Protein AF-A0A4Q8K4N4-F1 (afdb_monomer)

Radius of gyration: 19.59 Å; Cα contacts (8 Å, |Δi|>4): 74; chains: 1; bounding box: 40×20×51 Å

pLDDT: mean 82.98, std 14.22, range [48.41, 96.94]

Structure (mmCIF, N/CA/C/O backbone):
data_AF-A0A4Q8K4N4-F1
#
_entry.id   AF-A0A4Q8K4N4-F1
#
loop_
_atom_site.group_PDB
_atom_site.id
_atom_site.type_symbol
_atom_site.label_atom_id
_atom_site.label_alt_id
_atom_site.label_comp_id
_atom_site.label_asym_id
_atom_site.label_entity_id
_atom_site.label_seq_id
_atom_site.pdbx_PDB_ins_code
_atom_site.Cartn_x
_atom_site.Cartn_y
_atom_site.Cartn_z
_atom_site.occupancy
_atom_site.B_iso_or_equiv
_atom_site.auth_seq_id
_atom_site.auth_comp_id
_atom_site.auth_asym_id
_atom_site.auth_atom_id
_atom_site.pdbx_PDB_model_num
ATOM 1 N N . MET A 1 1 ? 20.300 13.551 -42.913 1.00 57.12 1 MET A N 1
ATOM 2 C CA . MET A 1 1 ? 19.984 12.811 -41.668 1.00 57.12 1 MET A CA 1
ATOM 3 C C . MET A 1 1 ? 20.641 11.444 -41.738 1.00 57.12 1 MET A C 1
ATOM 5 O O . MET A 1 1 ? 20.380 10.710 -42.682 1.00 57.12 1 MET A O 1
ATOM 9 N N . ASN A 1 2 ? 21.542 11.134 -40.808 1.00 73.75 2 ASN A N 1
ATOM 10 C CA . ASN A 1 2 ? 22.260 9.861 -40.790 1.00 73.75 2 ASN A CA 1
ATOM 11 C C . ASN A 1 2 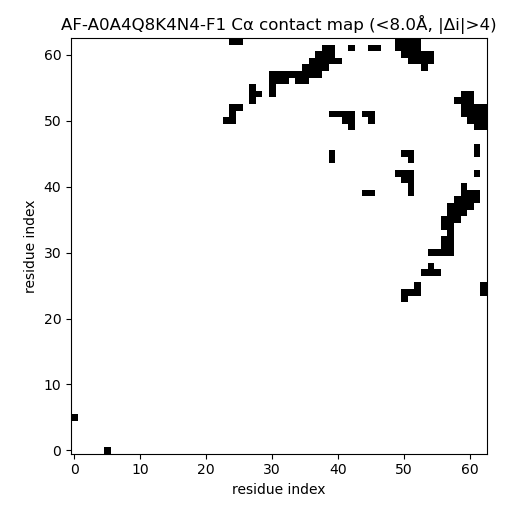? 21.373 8.773 -40.154 1.00 73.75 2 ASN A C 1
ATOM 13 O O . ASN A 1 2 ? 20.753 9.022 -39.120 1.00 73.75 2 ASN A O 1
ATOM 17 N N . LYS A 1 3 ? 21.319 7.570 -40.744 1.00 72.62 3 LYS A N 1
ATOM 18 C CA . LYS A 1 3 ? 20.556 6.422 -40.209 1.00 72.62 3 LYS A CA 1
ATOM 19 C C . LYS A 1 3 ? 20.930 6.116 -38.752 1.00 72.62 3 LYS A C 1
ATOM 21 O O . LYS A 1 3 ? 20.054 5.792 -37.958 1.00 72.62 3 LYS A O 1
ATOM 26 N N . ALA A 1 4 ? 22.200 6.311 -38.386 1.00 73.88 4 ALA A N 1
ATOM 27 C CA . ALA A 1 4 ? 22.669 6.158 -37.009 1.00 73.88 4 ALA A CA 1
ATOM 28 C C . ALA A 1 4 ? 22.033 7.178 -36.045 1.00 73.88 4 ALA A C 1
ATOM 30 O O . ALA A 1 4 ? 21.676 6.826 -34.927 1.00 73.88 4 ALA A O 1
ATOM 31 N N . THR A 1 5 ? 21.821 8.423 -36.485 1.00 77.50 5 THR A N 1
ATOM 32 C CA . THR A 1 5 ? 21.177 9.469 -35.671 1.00 77.50 5 THR A CA 1
ATOM 33 C C . THR A 1 5 ? 19.716 9.135 -35.381 1.00 77.50 5 THR A C 1
ATOM 35 O O . THR A 1 5 ? 19.252 9.335 -34.263 1.00 77.50 5 THR A O 1
ATOM 38 N N . VAL A 1 6 ? 19.002 8.585 -36.368 1.00 78.69 6 VAL A N 1
ATOM 39 C CA . VAL A 1 6 ? 17.607 8.148 -36.197 1.00 78.69 6 VAL A CA 1
ATOM 40 C C . VAL A 1 6 ? 17.525 6.991 -35.200 1.00 78.69 6 VAL A C 1
ATOM 42 O O . VAL A 1 6 ? 16.669 7.006 -34.321 1.00 78.69 6 VAL A O 1
ATOM 45 N N . LEU A 1 7 ? 18.450 6.029 -35.284 1.00 78.38 7 LEU A N 1
ATOM 46 C CA . LEU A 1 7 ? 18.486 4.878 -34.380 1.00 78.38 7 LEU A CA 1
ATOM 47 C C . 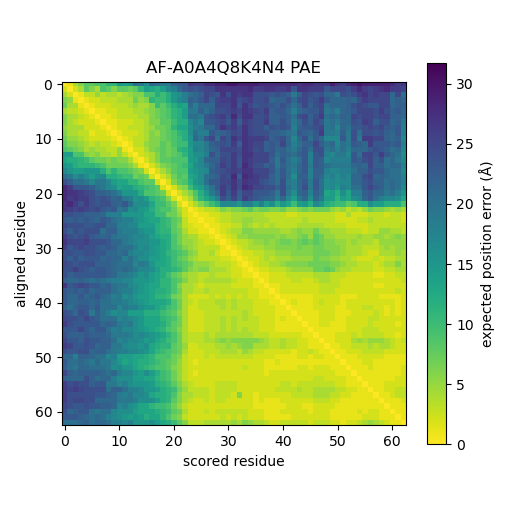LEU A 1 7 ? 18.705 5.297 -32.915 1.00 78.38 7 LEU A C 1
ATOM 49 O O . LEU A 1 7 ? 18.010 4.819 -32.022 1.00 78.38 7 LEU A O 1
ATOM 53 N N . VAL A 1 8 ? 19.632 6.230 -32.674 1.00 81.50 8 VAL A N 1
ATOM 54 C CA . VAL A 1 8 ? 19.941 6.739 -31.326 1.00 81.50 8 VAL A CA 1
ATOM 55 C C . VAL A 1 8 ? 18.738 7.456 -30.707 1.00 81.50 8 VAL A C 1
ATOM 57 O O . VAL A 1 8 ? 18.434 7.238 -29.536 1.00 81.50 8 VAL A O 1
ATOM 60 N N . LEU A 1 9 ? 18.016 8.265 -31.488 1.00 77.94 9 LEU A N 1
ATOM 61 C CA . LEU A 1 9 ? 16.822 8.975 -31.015 1.00 77.94 9 LEU A CA 1
ATOM 62 C C . LEU A 1 9 ? 15.696 8.014 -30.605 1.00 77.94 9 LEU A C 1
ATOM 64 O O . LEU A 1 9 ? 15.085 8.206 -29.556 1.00 77.94 9 LEU A O 1
ATOM 68 N N . VAL A 1 10 ? 15.453 6.956 -31.385 1.00 81.12 10 VAL A N 1
ATOM 69 C CA . VAL A 1 10 ? 14.436 5.938 -31.061 1.00 81.12 10 VAL A CA 1
ATOM 70 C C . VAL A 1 10 ? 14.796 5.181 -29.778 1.00 81.12 10 VAL A C 1
ATOM 72 O O . VAL A 1 10 ? 13.930 4.981 -28.926 1.00 81.12 10 VAL A O 1
ATOM 75 N N . CYS A 1 11 ? 16.070 4.822 -29.589 1.00 75.88 11 CYS A N 1
ATOM 76 C CA . CYS A 1 11 ? 16.529 4.162 -28.363 1.00 75.88 1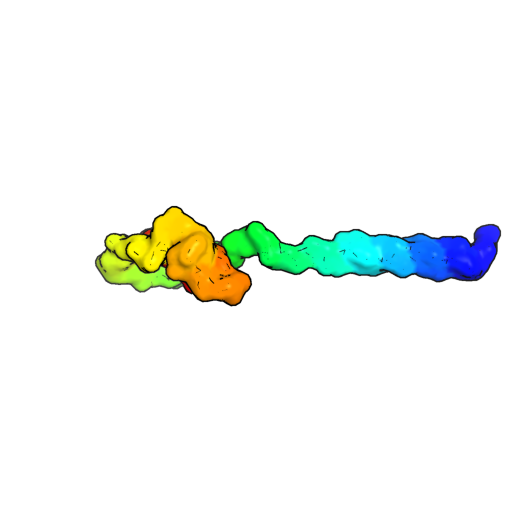1 CYS A CA 1
ATOM 77 C C . CYS A 1 11 ? 16.353 5.045 -27.120 1.00 75.88 11 CYS A C 1
ATOM 79 O O . CYS A 1 11 ? 15.886 4.565 -26.090 1.00 75.88 11 CYS A O 1
ATOM 81 N N . MET A 1 12 ? 16.677 6.338 -27.209 1.00 72.88 12 MET A N 1
ATOM 82 C CA . MET A 1 12 ? 16.507 7.264 -26.083 1.00 72.88 12 MET A CA 1
ATOM 83 C C . MET A 1 12 ? 15.034 7.441 -25.692 1.00 72.88 12 MET A C 1
ATOM 85 O O . MET A 1 12 ? 14.710 7.444 -24.506 1.00 72.88 12 MET A O 1
ATOM 89 N N . LEU A 1 13 ? 14.125 7.522 -26.667 1.00 66.94 13 LEU A N 1
ATOM 90 C CA . LEU A 1 13 ? 12.684 7.609 -26.404 1.00 66.94 13 LEU A CA 1
ATOM 91 C C . LEU A 1 13 ? 12.132 6.328 -25.755 1.00 66.94 13 LEU A C 1
ATOM 93 O O . LEU A 1 13 ? 11.304 6.410 -24.847 1.00 66.94 13 LEU A O 1
ATOM 97 N N . ALA A 1 14 ? 12.637 5.154 -26.148 1.00 63.22 14 ALA A N 1
ATOM 98 C CA . ALA A 1 14 ? 12.275 3.886 -25.515 1.00 63.22 14 ALA A CA 1
ATOM 99 C C . ALA A 1 14 ? 12.706 3.822 -24.036 1.00 63.22 14 ALA A C 1
ATOM 101 O O . ALA A 1 14 ? 11.944 3.330 -23.205 1.00 63.22 14 ALA A O 1
ATOM 102 N N . ILE A 1 15 ? 13.875 4.373 -23.683 1.00 61.34 15 ILE A N 1
ATOM 103 C CA . ILE A 1 15 ? 14.350 4.452 -22.287 1.00 61.34 15 ILE A CA 1
ATOM 104 C C . ILE A 1 15 ? 13.439 5.361 -21.445 1.00 61.34 15 ILE A C 1
ATOM 106 O O . ILE A 1 15 ? 13.109 5.021 -20.310 1.00 61.34 15 ILE A O 1
ATOM 110 N N . ILE A 1 16 ? 12.986 6.489 -22.004 1.00 59.69 16 ILE A N 1
ATOM 111 C CA . ILE A 1 16 ? 12.107 7.440 -21.302 1.00 59.69 16 ILE A CA 1
ATOM 112 C C . ILE A 1 16 ? 10.736 6.811 -21.001 1.00 59.69 16 ILE A C 1
ATOM 114 O O . ILE A 1 16 ? 10.189 7.025 -19.923 1.00 59.69 16 ILE A O 1
ATOM 118 N N . HIS A 1 17 ? 10.194 5.993 -21.908 1.00 54.69 17 HIS A N 1
ATOM 119 C CA . HIS A 1 17 ? 8.898 5.332 -21.706 1.00 54.69 17 HIS A CA 1
ATOM 120 C C . HIS A 1 17 ? 8.963 4.141 -20.732 1.00 54.69 17 HIS A C 1
ATOM 122 O O . HIS A 1 17 ? 7.943 3.765 -20.154 1.00 54.69 17 HIS A O 1
ATOM 128 N N . HIS A 1 18 ? 10.145 3.558 -20.515 1.00 49.56 18 HIS A N 1
ATOM 129 C CA . HIS A 1 18 ? 10.324 2.392 -19.643 1.00 49.56 18 HIS A CA 1
ATOM 130 C C . HIS A 1 18 ? 10.459 2.748 -18.150 1.00 49.56 18 HIS A C 1
ATOM 132 O O . HIS A 1 18 ? 10.439 1.856 -17.303 1.00 49.56 18 HIS A O 1
ATOM 138 N N . SER A 1 19 ? 10.597 4.034 -17.802 1.00 48.41 19 SER A N 1
ATOM 139 C CA . SER A 1 19 ? 10.821 4.479 -16.416 1.00 48.41 19 SER A CA 1
ATOM 140 C C . SER A 1 19 ? 9.545 4.631 -15.581 1.00 48.41 19 SER A C 1
ATOM 142 O O . SER A 1 19 ? 9.623 4.951 -14.398 1.00 48.41 19 SER A O 1
ATOM 144 N N . THR A 1 20 ? 8.368 4.314 -16.129 1.00 52.34 20 THR A N 1
ATOM 145 C CA . THR A 1 20 ? 7.124 4.202 -15.343 1.00 52.34 20 THR A CA 1
ATOM 146 C C . THR A 1 20 ? 7.037 2.857 -14.607 1.00 52.34 20 THR A C 1
ATOM 148 O O . THR A 1 20 ? 5.983 2.240 -14.472 1.00 52.34 20 THR A O 1
ATOM 151 N N . GLY A 1 21 ? 8.169 2.384 -14.086 1.00 52.00 21 GLY A N 1
ATOM 152 C CA . GLY A 1 21 ? 8.190 1.352 -13.062 1.00 52.00 21 GLY A CA 1
ATOM 153 C C . GLY A 1 21 ? 7.596 1.926 -11.780 1.00 52.00 21 GLY A C 1
ATOM 154 O O . GLY A 1 21 ? 8.253 2.685 -11.086 1.00 52.00 21 GLY A O 1
ATOM 155 N N . LYS A 1 22 ? 6.321 1.627 -11.534 1.00 57.44 22 LYS A N 1
ATOM 156 C CA . LYS A 1 22 ? 5.604 1.564 -10.246 1.00 57.44 22 LYS A CA 1
ATOM 157 C C . LYS A 1 22 ? 6.333 2.114 -8.997 1.00 57.44 22 LYS A C 1
ATOM 159 O O . LYS A 1 22 ? 6.870 1.341 -8.216 1.00 57.44 22 LYS A O 1
ATOM 164 N N . HIS A 1 23 ? 6.269 3.422 -8.747 1.00 68.44 23 HIS A N 1
ATOM 165 C CA . HIS A 1 23 ? 6.643 4.005 -7.439 1.00 68.44 23 HIS A CA 1
ATOM 166 C C . HIS A 1 23 ? 5.445 4.603 -6.680 1.00 68.44 23 HIS A C 1
ATOM 168 O O . HIS A 1 23 ? 5.625 5.337 -5.714 1.00 68.44 23 HIS A O 1
ATOM 174 N N . GLY A 1 24 ? 4.21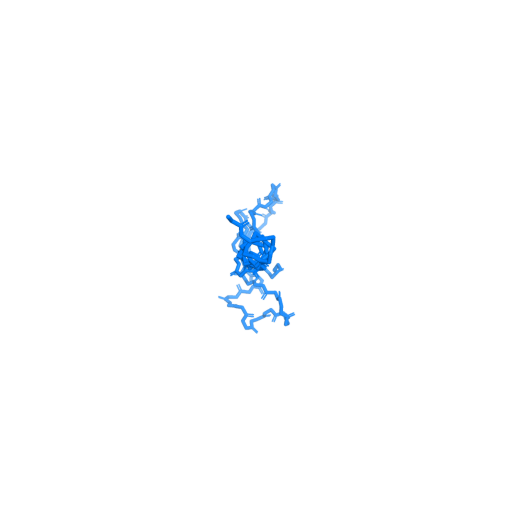6 4.323 -7.120 1.00 80.81 24 GLY A N 1
ATOM 175 C CA . GLY A 1 24 ? 2.998 4.842 -6.503 1.00 80.81 24 GLY A CA 1
ATOM 176 C C . GLY A 1 24 ? 2.003 3.734 -6.196 1.00 80.81 24 GLY A C 1
ATOM 177 O O . GLY A 1 24 ? 2.058 2.658 -6.795 1.00 80.81 24 GLY A O 1
ATOM 178 N N . CYS A 1 25 ? 1.089 4.019 -5.272 1.00 89.50 25 CYS A N 1
ATOM 179 C CA . CYS A 1 25 ? -0.024 3.132 -4.975 1.00 89.50 25 CYS A CA 1
ATOM 180 C C . CYS A 1 25 ? -0.841 2.840 -6.239 1.00 89.50 25 CYS A C 1
ATOM 182 O O . CYS A 1 25 ? -1.059 3.753 -7.046 1.00 89.50 25 CYS A O 1
ATOM 184 N N . PRO A 1 26 ? -1.306 1.592 -6.427 1.00 88.56 26 PRO A N 1
ATOM 185 C CA . PRO A 1 26 ? -2.268 1.313 -7.477 1.00 88.56 26 PRO A CA 1
ATOM 186 C C . PRO A 1 26 ? -3.546 2.136 -7.238 1.00 88.56 26 PRO A C 1
ATOM 188 O O . PRO A 1 26 ? -3.818 2.535 -6.100 1.00 88.56 26 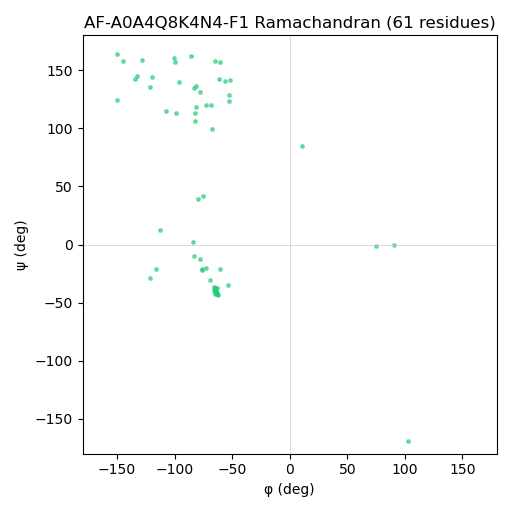PRO A O 1
ATOM 191 N N . PRO A 1 27 ? -4.345 2.390 -8.287 1.00 88.62 27 PRO A N 1
ATOM 192 C CA . PRO A 1 27 ? -5.679 2.940 -8.111 1.00 88.62 27 PRO A CA 1
ATOM 193 C C . PRO A 1 27 ? -6.467 2.103 -7.093 1.00 88.62 27 PRO A C 1
ATOM 195 O O . PRO A 1 27 ? -6.332 0.876 -7.098 1.00 88.62 27 PRO A O 1
ATOM 198 N N . PRO A 1 28 ? -7.274 2.737 -6.231 1.00 86.00 28 PRO A N 1
ATOM 199 C CA . PRO A 1 28 ? -8.098 2.004 -5.285 1.00 86.00 28 PRO A CA 1
ATOM 200 C C . PRO A 1 28 ? -9.097 1.105 -6.017 1.00 86.00 28 PRO A C 1
ATOM 202 O O . PRO A 1 28 ? -9.653 1.475 -7.054 1.00 86.00 28 PRO A O 1
ATOM 205 N N . ASP A 1 29 ? -9.325 -0.078 -5.457 1.00 86.69 29 ASP A N 1
ATOM 206 C CA . ASP A 1 29 ? -10.290 -1.040 -5.984 1.00 86.69 29 ASP A CA 1
ATOM 207 C C . ASP A 1 29 ? -11.695 -0.739 -5.436 1.00 86.69 29 ASP A C 1
ATOM 209 O O . ASP A 1 29 ? -11.847 -0.124 -4.381 1.00 86.69 29 ASP A O 1
ATOM 213 N N . ASN A 1 30 ? -12.742 -1.266 -6.079 1.00 89.06 30 ASN A N 1
ATOM 214 C CA . ASN A 1 30 ? -14.133 -1.165 -5.602 1.00 89.06 30 ASN A CA 1
ATOM 215 C C . ASN A 1 30 ? -14.425 -2.118 -4.422 1.00 89.06 30 ASN A C 1
ATOM 217 O O . ASN A 1 30 ? -15.446 -2.809 -4.394 1.00 89.06 30 ASN A O 1
ATOM 221 N N . LYS A 1 31 ? -13.496 -2.218 -3.471 1.00 87.62 31 LYS A N 1
ATOM 222 C CA . LYS A 1 31 ? -13.614 -3.080 -2.296 1.00 87.62 31 LYS A CA 1
ATOM 223 C C . LYS A 1 31 ? -14.535 -2.413 -1.274 1.00 87.62 31 LYS A C 1
ATOM 225 O O . LYS A 1 31 ? -14.347 -1.255 -0.928 1.00 87.62 31 LYS A O 1
ATOM 230 N N . VAL A 1 32 ? -15.501 -3.169 -0.760 1.00 89.38 32 VAL A N 1
ATOM 231 C CA . VAL A 1 32 ? -16.355 -2.746 0.356 1.00 89.38 32 VAL A CA 1
ATOM 232 C C . VAL A 1 32 ? -15.928 -3.529 1.586 1.00 89.38 32 VAL A C 1
ATOM 234 O O . VAL A 1 32 ? -16.052 -4.753 1.616 1.00 89.38 32 VAL A O 1
ATOM 237 N N . CYS A 1 33 ? -15.406 -2.832 2.590 1.00 89.94 33 CYS A N 1
ATOM 238 C CA . CYS A 1 33 ? -15.041 -3.443 3.860 1.00 89.94 33 CYS A CA 1
ATOM 239 C C . CYS A 1 33 ? -16.157 -3.267 4.883 1.00 89.94 33 CYS A C 1
ATOM 241 O O . CYS A 1 33 ? -16.779 -2.213 4.975 1.00 89.94 33 CYS A O 1
ATOM 243 N N . PHE A 1 34 ? -16.398 -4.318 5.668 1.00 92.31 34 PHE A N 1
ATOM 244 C CA . PHE A 1 34 ? -17.340 -4.268 6.786 1.00 92.31 34 PHE A CA 1
ATOM 245 C C . PHE A 1 34 ? -16.820 -3.384 7.929 1.00 92.31 34 PHE A C 1
ATOM 247 O O . PHE A 1 34 ? -17.598 -2.758 8.642 1.00 92.31 34 PHE A O 1
ATOM 254 N N . GLN A 1 35 ? -15.498 -3.324 8.087 1.00 91.62 35 GLN A N 1
ATOM 255 C CA . GLN A 1 35 ? -14.826 -2.526 9.099 1.00 91.62 35 GLN A CA 1
ATOM 256 C C . GLN A 1 35 ? -13.659 -1.769 8.473 1.00 91.62 35 GLN A C 1
ATOM 258 O O . GLN A 1 35 ? -12.953 -2.302 7.617 1.00 91.62 35 GLN A O 1
ATOM 263 N N . TYR A 1 36 ? -13.467 -0.535 8.930 1.00 94.69 36 TYR A N 1
ATOM 264 C CA . TYR A 1 36 ? -12.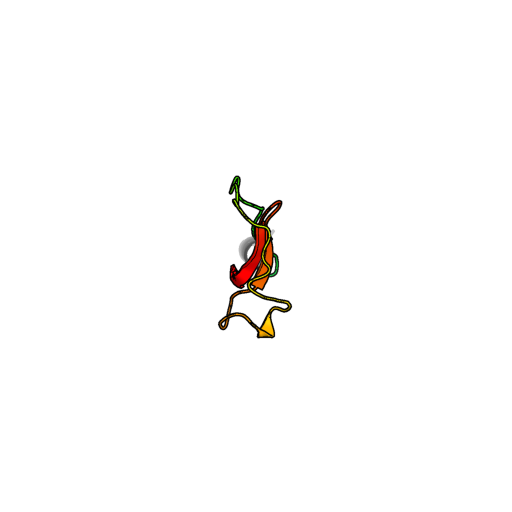296 0.264 8.608 1.00 94.69 36 TYR A CA 1
ATOM 265 C C . TYR A 1 36 ? -11.142 -0.151 9.526 1.00 94.69 36 TYR A C 1
ATOM 267 O O . TYR A 1 36 ? -11.263 -0.036 10.749 1.00 94.69 36 TYR A O 1
ATOM 275 N N . TYR A 1 37 ? -10.051 -0.653 8.952 1.00 94.94 37 TYR A N 1
ATOM 276 C CA . TYR A 1 37 ? -8.894 -1.139 9.695 1.00 94.94 37 TYR A CA 1
ATOM 277 C C . TYR A 1 37 ? -7.599 -0.965 8.894 1.00 94.94 37 TYR A C 1
ATOM 279 O O . TYR A 1 37 ? -7.465 -1.476 7.784 1.00 94.94 37 TYR A O 1
ATOM 287 N N . ASP A 1 38 ? -6.624 -0.281 9.486 1.00 96.31 38 ASP A N 1
ATOM 288 C CA . ASP A 1 38 ? -5.306 -0.088 8.887 1.00 96.31 38 ASP A CA 1
ATOM 289 C C . ASP A 1 38 ? -4.414 -1.318 9.143 1.00 96.31 38 ASP A C 1
ATOM 291 O O . ASP A 1 38 ? -4.040 -1.601 10.281 1.00 96.31 38 ASP A O 1
ATOM 295 N N . GLN A 1 39 ? -4.061 -2.053 8.081 1.00 94.69 39 GLN A N 1
ATOM 296 C CA . GLN A 1 39 ? -3.106 -3.174 8.136 1.00 94.6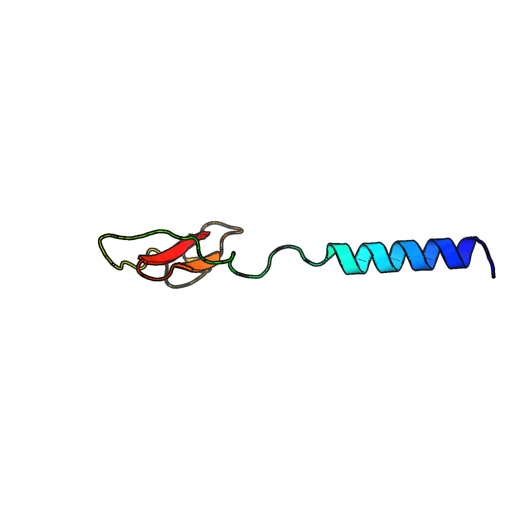9 39 GLN A CA 1
ATOM 297 C C . GLN A 1 39 ? -1.649 -2.705 8.223 1.00 94.69 39 GLN A C 1
ATOM 299 O O . GLN A 1 39 ? -0.778 -3.465 8.639 1.00 94.69 39 GLN A O 1
ATOM 304 N N . CYS A 1 40 ? -1.378 -1.475 7.799 1.00 96.94 40 CYS A N 1
ATOM 305 C CA . CYS A 1 40 ? -0.058 -0.864 7.803 1.00 96.94 40 CYS A CA 1
ATOM 306 C C . CYS A 1 40 ? -0.181 0.633 8.102 1.00 96.94 40 CYS A C 1
ATOM 308 O O . CYS A 1 40 ? -1.230 1.238 7.887 1.00 96.94 40 CYS A O 1
ATOM 310 N N . THR A 1 41 ? 0.901 1.239 8.578 1.00 96.50 41 THR A N 1
ATOM 311 C CA . THR A 1 41 ? 1.004 2.692 8.803 1.00 96.50 41 THR A CA 1
ATOM 312 C C . THR A 1 41 ? 2.060 3.340 7.913 1.00 96.50 41 THR A C 1
ATOM 314 O O . THR A 1 41 ? 2.019 4.542 7.655 1.00 96.50 41 THR A O 1
ATOM 317 N N . SER A 1 42 ? 3.006 2.543 7.419 1.00 95.31 42 SER A N 1
ATOM 318 C CA . SER A 1 42 ? 4.087 2.973 6.546 1.00 95.31 42 SER A CA 1
ATOM 319 C C . SER A 1 42 ? 4.526 1.845 5.612 1.00 95.31 42 SER A C 1
ATOM 321 O O . SER A 1 42 ? 4.259 0.670 5.858 1.00 95.31 42 SER A O 1
ATOM 323 N N . ASN A 1 43 ? 5.265 2.182 4.551 1.00 94.19 43 ASN A N 1
ATOM 324 C CA . ASN A 1 43 ? 5.826 1.182 3.631 1.00 94.19 43 ASN A CA 1
ATOM 325 C C . ASN A 1 43 ? 6.786 0.199 4.326 1.00 94.19 43 ASN A C 1
ATOM 327 O O . ASN A 1 43 ? 7.012 -0.887 3.806 1.00 94.19 43 ASN A O 1
ATOM 331 N N . ALA A 1 44 ? 7.349 0.569 5.483 1.00 94.81 44 ALA A N 1
ATOM 332 C CA . ALA A 1 44 ? 8.238 -0.294 6.257 1.00 94.81 44 ALA A CA 1
ATOM 333 C C . ALA A 1 44 ? 7.493 -1.446 6.951 1.00 94.81 44 ALA A C 1
ATOM 335 O O . ALA A 1 44 ? 8.115 -2.451 7.284 1.00 94.81 44 ALA A O 1
ATOM 336 N N . ASP A 1 45 ? 6.176 -1.313 7.132 1.00 96.94 45 ASP A N 1
ATOM 337 C CA . ASP A 1 45 ? 5.330 -2.370 7.693 1.00 96.94 45 ASP A CA 1
ATOM 338 C C . ASP A 1 45 ? 5.012 -3.460 6.651 1.00 96.94 45 ASP A C 1
ATOM 340 O O . ASP A 1 45 ? 4.514 -4.531 6.993 1.00 96.94 45 ASP A O 1
ATOM 344 N N . CYS A 1 46 ? 5.294 -3.192 5.371 1.00 94.81 46 CYS A N 1
ATOM 345 C CA . CYS A 1 46 ? 4.991 -4.074 4.254 1.00 94.81 46 CYS A CA 1
ATOM 346 C C . CYS A 1 46 ? 6.220 -4.864 3.784 1.00 94.81 46 CYS A C 1
ATOM 348 O O . CYS A 1 46 ? 7.371 -4.500 4.028 1.00 94.81 46 CYS A O 1
ATOM 350 N N . SER A 1 47 ? 5.976 -5.963 3.064 1.00 94.81 47 SER A N 1
ATOM 351 C CA . SER A 1 47 ? 7.059 -6.765 2.487 1.00 94.81 47 SER A CA 1
ATOM 352 C C . SER A 1 47 ? 7.835 -5.981 1.423 1.00 94.81 47 SER A C 1
ATOM 354 O O . SER A 1 47 ? 7.319 -5.043 0.814 1.00 94.81 47 SER A O 1
ATOM 356 N N . ALA A 1 48 ? 9.079 -6.390 1.160 1.00 89.25 48 ALA A N 1
ATOM 357 C CA . ALA A 1 48 ? 9.927 -5.747 0.160 1.00 89.25 48 ALA A CA 1
ATOM 358 C C . ALA A 1 48 ? 9.215 -5.644 -1.204 1.00 89.25 48 ALA A C 1
ATOM 360 O O . ALA A 1 48 ? 8.796 -6.649 -1.776 1.00 89.25 48 ALA A O 1
ATOM 361 N N . GLY A 1 49 ? 9.103 -4.418 -1.719 1.00 86.38 49 GLY A N 1
ATOM 362 C CA . GLY A 1 49 ? 8.438 -4.122 -2.991 1.00 86.38 49 GLY A CA 1
ATOM 363 C C . GLY A 1 49 ? 6.944 -3.803 -2.890 1.00 86.38 49 GLY A C 1
ATOM 364 O O . GLY A 1 49 ? 6.345 -3.510 -3.922 1.00 86.38 49 GLY A O 1
ATOM 365 N N . GLN A 1 50 ? 6.361 -3.821 -1.688 1.00 91.88 50 GLN A N 1
ATOM 366 C CA . GLN A 1 50 ? 4.990 -3.375 -1.444 1.00 91.88 50 GLN A CA 1
ATOM 367 C C . GLN A 1 50 ? 4.938 -1.954 -0.880 1.00 91.88 50 GLN A C 1
ATOM 369 O O . GLN A 1 50 ? 5.892 -1.469 -0.263 1.00 91.88 50 GLN A O 1
ATOM 374 N N . LEU A 1 51 ? 3.797 -1.297 -1.073 1.00 93.69 51 LEU A N 1
ATOM 375 C CA . LEU A 1 51 ? 3.516 0.035 -0.540 1.00 93.69 51 LEU A CA 1
ATOM 376 C C . LEU A 1 51 ? 2.302 -0.009 0.387 1.00 93.69 51 LEU A C 1
ATOM 378 O O . LEU A 1 51 ? 1.342 -0.735 0.133 1.00 93.69 51 LEU A O 1
ATOM 382 N N . CYS A 1 52 ? 2.338 0.7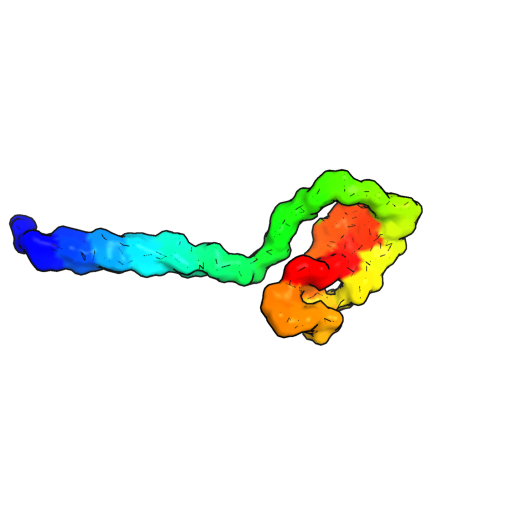95 1.446 1.00 95.62 52 CYS A N 1
ATOM 383 C CA . CYS A 1 52 ? 1.204 0.980 2.335 1.00 95.62 52 CYS A CA 1
ATOM 384 C C . CYS A 1 52 ? 0.247 2.009 1.726 1.00 95.62 52 CYS A C 1
ATOM 386 O O . CYS A 1 52 ? 0.541 3.206 1.682 1.00 95.62 52 CYS A O 1
ATOM 388 N N . CYS A 1 53 ? -0.881 1.530 1.210 1.00 95.19 53 CYS A N 1
ATOM 389 C CA . CYS A 1 53 ? -1.774 2.298 0.352 1.00 95.19 53 CYS A CA 1
ATOM 390 C C . CYS A 1 53 ? -3.176 2.401 0.939 1.00 95.19 53 CYS A C 1
ATOM 392 O O . CYS A 1 53 ? -3.742 1.405 1.380 1.00 95.19 53 CYS A O 1
ATOM 394 N N . LEU A 1 54 ? -3.764 3.597 0.895 1.00 94.19 54 LEU A N 1
ATOM 395 C CA . LEU A 1 54 ? -5.134 3.820 1.347 1.00 94.19 54 LEU A CA 1
ATOM 396 C C . LEU A 1 54 ? -6.134 3.126 0.412 1.00 94.19 54 LEU A C 1
ATOM 398 O O . LEU A 1 54 ? -6.239 3.474 -0.765 1.00 94.19 54 LEU A O 1
ATOM 402 N N . GLN A 1 55 ? -6.914 2.203 0.964 1.00 94.44 55 GLN A N 1
ATOM 403 C CA . GLN A 1 55 ? -8.097 1.631 0.342 1.00 94.44 55 GLN A CA 1
ATOM 404 C C . GLN A 1 55 ? -9.347 2.350 0.894 1.00 94.44 55 GLN A C 1
ATOM 406 O O . GLN A 1 55 ? -9.656 2.232 2.087 1.00 94.44 55 GLN A O 1
ATOM 411 N N . PRO A 1 56 ? -10.084 3.111 0.063 1.00 92.12 56 PRO A N 1
ATOM 412 C CA . PRO A 1 56 ? -11.270 3.849 0.484 1.00 92.12 56 PRO A CA 1
ATOM 413 C C . PRO A 1 56 ? -12.288 2.954 1.197 1.00 92.12 56 PRO A C 1
ATOM 415 O O . PRO A 1 56 ? -12.658 1.896 0.699 1.00 92.12 56 PRO A O 1
ATOM 418 N N . GLY A 1 57 ? -12.732 3.375 2.384 1.00 92.62 57 GLY A N 1
ATOM 419 C CA . GLY A 1 57 ? -13.691 2.623 3.203 1.00 92.62 57 GLY A CA 1
ATOM 420 C C . GLY A 1 57 ? -13.118 1.396 3.925 1.00 92.62 57 GLY A C 1
ATOM 421 O O . GLY A 1 57 ? -13.847 0.755 4.676 1.00 92.62 57 GLY A O 1
ATOM 422 N N . CYS A 1 58 ? -11.833 1.090 3.738 1.00 93.94 58 CYS A N 1
ATOM 423 C CA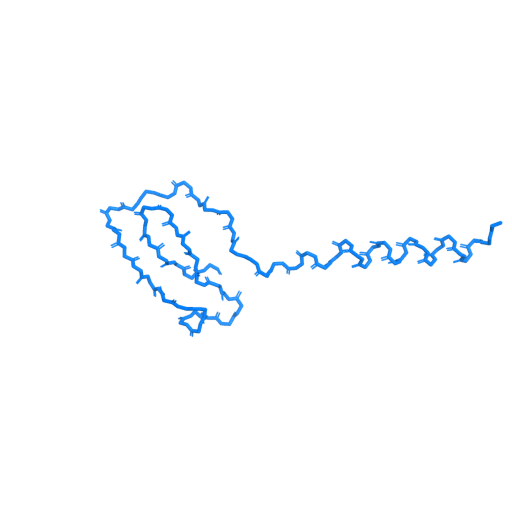 . CYS A 1 58 ? -11.174 -0.091 4.294 1.00 93.94 58 CYS A CA 1
ATOM 424 C C . CYS A 1 58 ? -9.982 0.236 5.199 1.00 93.94 58 CYS A C 1
ATOM 426 O O . CYS A 1 58 ? -9.727 -0.540 6.111 1.00 93.94 58 CYS A O 1
ATOM 428 N N . GLY A 1 59 ? -9.287 1.357 4.982 1.00 95.00 59 GLY A N 1
ATOM 429 C CA . GLY A 1 59 ? -8.030 1.683 5.668 1.00 95.00 59 GLY A CA 1
ATOM 430 C C . GLY A 1 59 ? -6.810 1.442 4.784 1.00 95.00 59 GLY A C 1
ATOM 431 O O . GLY A 1 59 ? -6.940 1.258 3.575 1.00 95.00 59 GLY A O 1
ATOM 432 N N . HIS A 1 60 ? -5.617 1.489 5.362 1.00 96.31 60 HIS A N 1
ATOM 433 C CA . HIS A 1 60 ? -4.364 1.263 4.649 1.00 96.31 60 HIS A CA 1
ATOM 434 C C . HIS A 1 60 ? -4.040 -0.229 4.518 1.00 96.31 60 HIS A C 1
ATOM 436 O O . HIS A 1 60 ? -4.138 -0.990 5.480 1.00 96.31 60 HIS A O 1
ATOM 442 N N . GLU A 1 61 ? -3.624 -0.648 3.325 1.00 94.62 61 GLU A N 1
ATOM 443 C CA . GLU A 1 61 ? -3.285 -2.032 2.993 1.00 94.62 61 GLU A CA 1
ATOM 444 C C . GLU A 1 61 ? -1.942 -2.100 2.255 1.00 94.62 61 GLU A C 1
ATOM 446 O O . GLU A 1 61 ? -1.632 -1.231 1.439 1.00 94.62 61 GLU A O 1
ATOM 451 N N . CYS A 1 62 ? -1.165 -3.157 2.498 1.00 93.50 62 CYS A N 1
ATOM 452 C CA . CYS A 1 62 ? 0.039 -3.440 1.720 1.00 93.50 62 CYS A CA 1
ATOM 453 C C . CYS A 1 62 ? -0.346 -3.944 0.324 1.00 93.50 62 CYS A C 1
ATOM 455 O O . CYS A 1 62 ? -1.016 -4.974 0.194 1.00 93.50 62 CYS A O 1
ATOM 457 N N . LYS A 1 63 ? 0.075 -3.219 -0.711 1.00 88.81 63 LYS A N 1
ATOM 458 C CA . LYS A 1 63 ? -0.210 -3.513 -2.121 1.00 88.81 63 LYS A CA 1
ATOM 459 C C . LYS A 1 63 ? 1.077 -3.780 -2.887 1.00 88.81 63 LYS A C 1
ATOM 461 O O . LYS A 1 63 ? 2.057 -3.035 -2.666 1.00 88.81 63 LYS A O 1
#

Secondary structure (DSSP, 8-state):
--HHHHHHHHHHHHHHHTT----SPPPPP----SS---S-SSGGGSPTT--EEEETTTEEEE-

Solvent-accessible surface area (backbone atoms only — not comparable to full-atom values): 3947 Å² total; per-residue (Å²): 135,58,72,68,59,56,53,52,52,55,51,53,53,52,56,65,68,63,65,77,65,80,88,66,72,74,83,69,70,97,60,83,47,97,58,71,51,65,78,33,92,40,45,84,72,32,60,94,93,31,39,48,29,74,34,69,67,28,35,23,36,68,85

Foldseek 3Di:
DDPVVVVVVVVVVVVVVPPPPDPDDDPADPDADPDADQPDDAQVSEDPPWTFDQHPNHHTDTD

Organism: Hadronyche formidabilis (NCBI:txid426499)

InterPro domains:
  IPR008197 WAP-type 'four-disulfide core' domain [PF00095] (25-62)

Nearest PDB structures (foldseek):
  6atu-assembly19_G  TM=7.221E-01  e=7.375E-02  Homo sapiens
  6atu-assembly19_Q  TM=6.638E-01  e=4.183E-01  Homo sapiens
  1udk-assembly1_A  TM=6.634E-01  e=8.020E-01  Naja nigricollis

Mean predicted aligned error: 11.17 Å

Sequence (63 aa):
MNKATVLVLVCMLAIIHHSTGKHGCPPPDNKVCFQYYDQCTSNADCSAGQLCCLQPGCGHECK